Protein AF-A0A972P9S1-F1 (afdb_monomer_lite)

pLDDT: mean 76.07, std 18.57, range [27.98, 94.0]

Sequence (99 aa):
MLIPDLPRNVSELLTQLLRTNAELQRGYTLVHLFHTMVRHRAGHVLPAWLNAVHNSGIPELKRFAVSLNKDFAAVYAGLTESWSQGPVEGINKLLRVAS

Radius of gyration: 15.84 Å; chains: 1; bounding box: 33×34×40 Å

Secondary structure (DSSP, 8-state):
---TT--HHHHHHHHHHHHH-HHHHHHHHHHHHHHHHHHTT-GGGHHHHHHHHHHT--HHHHHHHHHHHHTHHHHHHHTTS---S----SS--S-----

Structure (mmCIF, N/CA/C/O backbone):
data_AF-A0A972P9S1-F1
#
_entry.id   AF-A0A972P9S1-F1
#
loop_
_atom_site.group_PDB
_atom_site.id
_atom_site.type_symbol
_atom_site.label_atom_id
_atom_site.label_alt_id
_atom_site.label_comp_id
_atom_site.label_asym_id
_atom_site.label_entity_id
_atom_site.label_seq_id
_atom_site.pdbx_PDB_ins_code
_atom_site.Cartn_x
_atom_site.Cartn_y
_atom_site.Cartn_z
_atom_site.occupancy
_atom_site.B_iso_or_equiv
_atom_site.auth_seq_id
_atom_site.auth_comp_id
_atom_site.auth_asym_id
_atom_site.auth_atom_id
_atom_site.pdbx_PDB_model_num
ATOM 1 N N . MET A 1 1 ? 7.109 -7.701 6.936 1.00 42.59 1 MET A N 1
ATOM 2 C CA . MET A 1 1 ? 7.421 -7.349 8.343 1.00 42.59 1 MET A CA 1
ATOM 3 C C . MET A 1 1 ? 8.397 -6.168 8.346 1.00 42.59 1 MET A C 1
ATOM 5 O O . MET A 1 1 ? 9.470 -6.301 7.774 1.00 42.59 1 MET A O 1
ATOM 9 N N . LEU A 1 2 ? 7.994 -5.013 8.878 1.00 48.78 2 LEU A N 1
ATOM 10 C CA . LEU A 1 2 ? 8.809 -3.816 9.165 1.00 48.78 2 LEU A CA 1
ATOM 11 C C . LEU A 1 2 ? 8.251 -3.341 10.508 1.00 48.78 2 LEU A C 1
ATOM 13 O O . LEU A 1 2 ? 7.081 -2.982 10.559 1.00 48.78 2 LEU A O 1
ATOM 17 N N . ILE A 1 3 ? 8.911 -3.484 11.645 1.00 47.56 3 ILE A N 1
ATOM 18 C CA . ILE A 1 3 ? 10.294 -3.168 12.000 1.00 47.56 3 ILE A CA 1
ATOM 19 C C . ILE A 1 3 ? 10.839 -4.380 12.780 1.00 47.56 3 ILE A C 1
ATOM 21 O O . ILE A 1 3 ? 10.129 -4.861 13.667 1.00 47.56 3 ILE A O 1
ATOM 25 N N . PRO A 1 4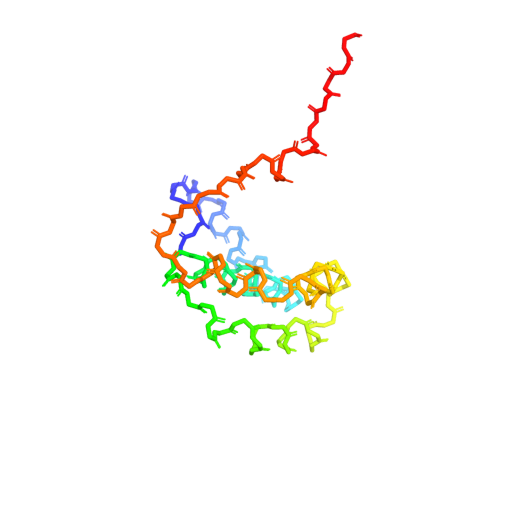 ? 12.018 -4.943 12.450 1.00 46.00 4 PRO A N 1
ATOM 26 C CA . PRO A 1 4 ? 12.585 -5.988 13.288 1.00 46.00 4 PRO A CA 1
ATOM 27 C C . PRO A 1 4 ? 12.908 -5.373 14.655 1.00 46.00 4 PRO A C 1
ATOM 29 O O . PRO A 1 4 ? 13.565 -4.340 14.721 1.00 46.00 4 PRO A O 1
ATOM 32 N N . ASP A 1 5 ? 12.397 -6.011 15.708 1.00 58.69 5 ASP A N 1
ATOM 33 C CA . ASP A 1 5 ? 12.642 -5.673 17.115 1.00 58.69 5 ASP A CA 1
ATOM 34 C C . ASP A 1 5 ? 11.930 -4.419 17.663 1.00 58.69 5 ASP A C 1
ATOM 36 O O . ASP A 1 5 ? 12.490 -3.607 18.396 1.00 58.69 5 ASP A O 1
ATOM 40 N N . LEU A 1 6 ? 10.640 -4.260 17.343 1.00 63.38 6 LEU A N 1
ATOM 41 C CA . LEU A 1 6 ? 9.791 -3.396 18.165 1.00 63.38 6 LEU A CA 1
ATOM 42 C C . LEU A 1 6 ? 9.649 -4.017 19.562 1.00 63.38 6 LEU A C 1
ATOM 44 O O . LEU A 1 6 ? 9.242 -5.181 19.660 1.00 63.38 6 LEU A O 1
ATOM 48 N N . PRO A 1 7 ? 9.910 -3.259 20.642 1.00 76.31 7 PRO A N 1
ATOM 49 C CA . PRO A 1 7 ? 9.717 -3.770 21.986 1.00 76.31 7 PRO A CA 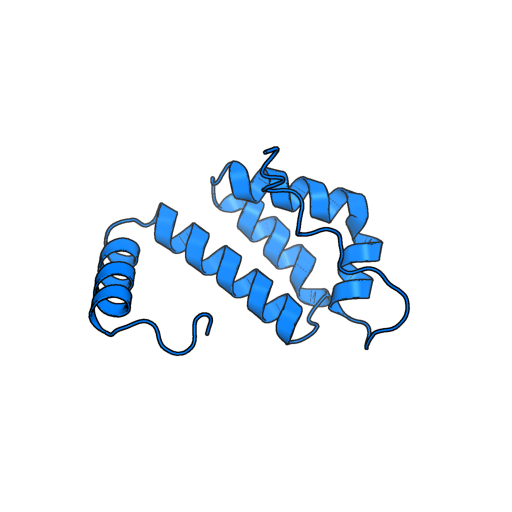1
ATOM 50 C C . PRO A 1 7 ? 8.248 -4.183 22.155 1.00 76.31 7 PRO A C 1
ATOM 52 O O . PRO A 1 7 ? 7.335 -3.570 21.591 1.00 76.31 7 PRO A O 1
ATOM 55 N N . ARG A 1 8 ? 8.028 -5.288 22.877 1.00 74.81 8 ARG A N 1
ATOM 56 C CA . ARG A 1 8 ? 6.757 -6.038 22.909 1.00 74.81 8 ARG A CA 1
ATOM 57 C C . ARG A 1 8 ? 5.532 -5.147 23.151 1.00 74.81 8 ARG A C 1
ATOM 59 O O . ARG A 1 8 ? 4.516 -5.302 22.479 1.00 74.81 8 ARG A O 1
ATOM 66 N N . ASN A 1 9 ? 5.686 -4.153 24.023 1.00 79.56 9 ASN A N 1
ATOM 67 C CA . ASN A 1 9 ? 4.674 -3.156 24.364 1.00 79.56 9 ASN A CA 1
ATOM 68 C C . ASN A 1 9 ? 4.210 -2.313 23.165 1.00 79.56 9 ASN A C 1
ATOM 70 O O . ASN A 1 9 ? 3.031 -1.989 23.058 1.00 79.56 9 ASN A O 1
ATOM 74 N N . VAL A 1 10 ? 5.110 -1.960 22.244 1.00 79.44 10 VAL A N 1
ATOM 75 C CA . VAL A 1 10 ? 4.752 -1.167 21.060 1.00 79.44 10 VAL A CA 1
ATOM 76 C C . VAL A 1 10 ? 4.032 -2.036 20.033 1.00 79.44 10 VAL A C 1
ATOM 78 O O . VAL A 1 10 ? 3.079 -1.576 19.413 1.00 79.44 10 VAL A O 1
ATOM 81 N N . SER A 1 11 ? 4.425 -3.303 19.884 1.00 79.75 11 SER A N 1
ATOM 82 C CA . SER 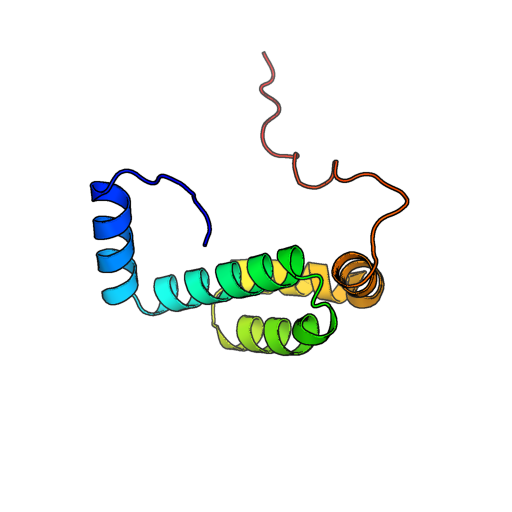A 1 11 ? 3.724 -4.255 19.010 1.00 79.75 11 SER A CA 1
ATOM 83 C C . SER A 1 11 ? 2.288 -4.519 19.484 1.00 79.75 11 SER A C 1
ATOM 85 O O . SER A 1 11 ? 1.347 -4.512 18.685 1.00 79.75 11 SER A O 1
ATOM 87 N N . GLU A 1 12 ? 2.101 -4.685 20.794 1.00 81.75 12 GLU A N 1
ATOM 88 C CA . GLU A 1 12 ? 0.784 -4.857 21.415 1.00 81.75 12 GLU A CA 1
ATOM 89 C C . GLU A 1 12 ? -0.082 -3.602 21.256 1.00 81.75 12 GLU A C 1
ATOM 91 O O . GLU A 1 12 ? -1.217 -3.700 20.785 1.00 81.75 12 GLU A O 1
ATOM 96 N N . LEU A 1 13 ? 0.475 -2.418 21.536 1.00 83.50 13 LEU A N 1
ATOM 97 C CA . LEU A 1 13 ? -0.218 -1.142 21.354 1.00 83.50 13 LEU A CA 1
ATOM 98 C C . LEU A 1 13 ? -0.620 -0.911 19.892 1.00 83.50 13 LEU A C 1
ATOM 100 O O . LEU A 1 13 ? -1.766 -0.565 19.614 1.00 83.50 13 LEU A O 1
ATOM 104 N N . LEU A 1 14 ? 0.292 -1.137 18.942 1.00 81.50 14 LEU A N 1
ATOM 105 C CA . LEU A 1 14 ? 0.001 -1.018 17.512 1.00 81.50 14 LEU A CA 1
ATOM 106 C C . LEU A 1 14 ? -1.105 -1.986 17.099 1.00 81.50 14 LEU A C 1
ATOM 108 O O . LEU A 1 14 ? -2.044 -1.588 16.418 1.00 81.50 14 LEU A O 1
ATOM 112 N N . THR A 1 15 ? -1.042 -3.238 17.552 1.00 83.75 15 THR A N 1
ATOM 113 C CA . THR A 1 15 ? -2.085 -4.233 17.270 1.00 83.75 15 THR A CA 1
ATOM 114 C C . THR A 1 15 ? -3.442 -3.774 17.798 1.00 83.75 15 THR A C 1
ATOM 116 O O . THR A 1 15 ? -4.453 -3.896 17.106 1.00 83.75 15 THR A O 1
ATOM 119 N N . GLN A 1 16 ? -3.481 -3.209 19.002 1.00 84.81 16 GLN A N 1
ATOM 120 C CA . GLN A 1 16 ? -4.709 -2.708 19.608 1.00 84.81 16 GLN A CA 1
ATOM 121 C C . GLN A 1 16 ? -5.264 -1.482 18.867 1.00 84.81 16 GLN A C 1
ATOM 123 O O . GLN A 1 16 ? -6.464 -1.425 18.585 1.00 84.81 16 GLN A O 1
ATOM 128 N N . LEU A 1 17 ? -4.405 -0.537 18.481 1.00 85.31 17 LEU A N 1
ATOM 129 C CA . LEU A 1 17 ? -4.795 0.650 17.714 1.00 85.31 17 LEU A CA 1
ATOM 130 C C . LEU A 1 17 ? -5.317 0.280 16.322 1.00 85.31 17 LEU A C 1
ATOM 132 O O . LEU A 1 17 ? -6.354 0.790 15.899 1.00 85.31 17 LEU A O 1
ATOM 136 N N . LEU A 1 18 ? -4.655 -0.657 15.640 1.00 85.94 18 LEU A N 1
ATOM 137 C CA . LEU A 1 18 ? -5.075 -1.146 14.326 1.00 85.94 18 LEU A CA 1
ATOM 138 C C . LEU A 1 18 ? -6.401 -1.910 14.387 1.00 85.94 18 LEU A C 1
ATOM 140 O O . LEU A 1 18 ? -7.175 -1.849 13.441 1.00 85.94 18 LEU A O 1
ATOM 144 N N . ARG A 1 19 ? -6.699 -2.610 15.488 1.00 83.56 19 ARG A N 1
ATOM 145 C CA . ARG A 1 19 ? -8.004 -3.270 15.672 1.00 83.56 19 ARG A CA 1
ATOM 146 C C . ARG A 1 19 ? -9.134 -2.282 15.936 1.00 83.56 19 ARG A C 1
ATOM 148 O O . ARG A 1 19 ? -10.261 -2.528 15.525 1.00 83.56 19 ARG A O 1
ATOM 155 N N . THR A 1 20 ? -8.837 -1.192 16.636 1.00 87.31 20 THR A N 1
ATOM 156 C CA . THR A 1 20 ? -9.852 -0.219 17.061 1.00 87.31 20 THR A CA 1
ATOM 157 C C . THR A 1 20 ? -10.169 0.800 15.965 1.00 87.31 20 THR A C 1
ATOM 159 O O . THR A 1 20 ? -11.280 1.319 15.908 1.00 87.31 20 THR A O 1
ATOM 162 N N . ASN A 1 21 ? -9.216 1.083 15.072 1.00 87.06 21 ASN A N 1
ATOM 163 C CA . ASN A 1 21 ? -9.366 2.093 14.032 1.00 87.06 21 ASN A CA 1
ATOM 164 C C . ASN 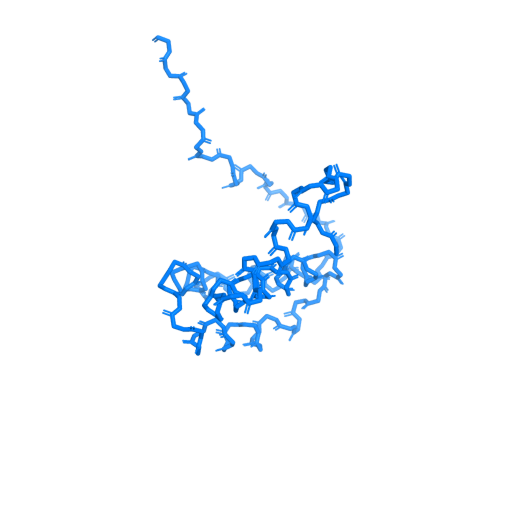A 1 21 ? -9.188 1.495 12.626 1.00 87.06 21 ASN A C 1
ATOM 166 O O . ASN A 1 21 ? -8.072 1.256 12.160 1.00 87.06 21 ASN A O 1
ATOM 170 N N . ALA A 1 22 ? -10.310 1.317 11.924 1.00 85.50 22 ALA A N 1
ATOM 171 C CA . ALA A 1 22 ? -10.348 0.741 10.581 1.00 85.50 22 ALA A CA 1
ATOM 172 C C . ALA A 1 22 ? -9.646 1.599 9.509 1.00 85.50 22 ALA A C 1
ATOM 174 O O . ALA A 1 22 ? -9.213 1.066 8.487 1.00 85.50 22 ALA A O 1
ATOM 175 N N . GLU A 1 23 ? -9.543 2.916 9.701 1.00 85.31 23 GLU A N 1
ATOM 176 C CA . GLU A 1 23 ? -8.807 3.803 8.792 1.00 85.31 23 GLU A CA 1
ATOM 177 C C . GLU A 1 23 ? -7.297 3.621 8.965 1.00 85.31 23 GLU A C 1
ATOM 179 O O . GLU A 1 23 ? -6.578 3.418 7.984 1.00 85.31 23 GLU A O 1
ATOM 184 N N . LEU A 1 24 ? -6.833 3.575 10.216 1.00 85.19 24 LEU A N 1
ATOM 185 C CA . LEU A 1 24 ? -5.436 3.303 10.544 1.00 85.19 24 LEU A CA 1
ATOM 186 C C . LEU A 1 24 ? -5.014 1.909 10.063 1.00 85.19 24 LEU A C 1
ATOM 188 O O . LEU A 1 24 ? -3.933 1.753 9.499 1.00 85.19 24 LEU A O 1
ATOM 192 N N . GLN A 1 25 ? -5.888 0.911 10.221 1.00 87.69 25 GLN A N 1
ATOM 193 C CA . GLN A 1 25 ? -5.674 -0.434 9.692 1.00 87.69 25 GLN A CA 1
ATOM 194 C C . GLN A 1 25 ? -5.487 -0.425 8.174 1.00 87.69 25 GLN A C 1
ATOM 196 O O . GLN A 1 25 ? -4.524 -1.000 7.669 1.00 87.69 25 GLN A O 1
ATOM 201 N N . ARG A 1 26 ? -6.371 0.267 7.445 1.00 89.06 26 ARG A N 1
ATOM 202 C CA . ARG A 1 26 ? -6.275 0.412 5.986 1.00 89.06 26 ARG A CA 1
ATOM 203 C C . ARG A 1 26 ? -4.967 1.082 5.576 1.00 89.06 26 ARG A C 1
ATOM 205 O O . ARG A 1 26 ? -4.281 0.569 4.693 1.00 89.06 26 ARG A O 1
ATOM 212 N N . GLY A 1 27 ? -4.594 2.179 6.233 1.00 88.44 27 GLY A N 1
ATOM 213 C CA . GLY A 1 27 ? -3.333 2.876 5.975 1.00 88.44 27 GLY A CA 1
ATOM 214 C C . GLY A 1 27 ? -2.121 1.977 6.205 1.00 88.44 27 GLY A C 1
ATOM 215 O O . GLY A 1 27 ? -1.263 1.856 5.330 1.00 88.44 27 GLY A O 1
ATOM 216 N N . TYR A 1 28 ? -2.095 1.269 7.335 1.00 87.44 28 TYR A N 1
ATOM 217 C CA . TYR A 1 28 ? -1.039 0.317 7.668 1.00 87.44 28 TYR A CA 1
ATOM 218 C C . TYR A 1 28 ? -0.918 -0.799 6.625 1.00 87.44 28 TYR A C 1
ATOM 220 O O . TYR A 1 28 ? 0.181 -1.085 6.149 1.00 87.44 28 TYR A O 1
ATOM 228 N N . THR A 1 29 ? -2.039 -1.400 6.215 1.00 88.94 29 THR A N 1
ATOM 229 C CA . THR A 1 29 ? -2.058 -2.439 5.180 1.00 88.94 29 THR A CA 1
ATOM 230 C C . THR A 1 29 ? -1.512 -1.920 3.851 1.00 88.94 29 THR A C 1
ATOM 232 O O . THR A 1 29 ? -0.688 -2.592 3.234 1.00 88.94 29 THR A O 1
ATOM 235 N N . LEU A 1 30 ? -1.909 -0.723 3.413 1.00 91.44 30 LEU A N 1
ATOM 236 C CA . LEU A 1 30 ? -1.446 -0.144 2.147 1.00 91.44 30 LEU A CA 1
ATOM 237 C C . LEU A 1 30 ? 0.052 0.159 2.165 1.00 91.44 30 LEU A C 1
ATOM 239 O O . LEU A 1 30 ? 0.747 -0.163 1.201 1.00 91.44 30 LEU A O 1
ATOM 243 N N . VAL A 1 31 ? 0.567 0.710 3.265 1.00 89.94 31 VAL A N 1
ATOM 244 C CA . VAL A 1 31 ? 2.009 0.936 3.445 1.00 89.94 31 VAL A CA 1
ATOM 245 C C . VAL A 1 31 ? 2.767 -0.393 3.447 1.00 89.94 31 VAL A C 1
ATOM 247 O O . VAL A 1 31 ? 3.805 -0.518 2.797 1.00 89.94 31 VAL A O 1
ATOM 250 N N . HIS A 1 32 ? 2.230 -1.416 4.115 1.00 87.31 32 HIS A N 1
ATOM 251 C CA . HIS A 1 32 ? 2.844 -2.739 4.150 1.00 87.31 32 HIS A CA 1
ATOM 252 C C . HIS A 1 32 ? 2.892 -3.398 2.769 1.00 87.31 32 HIS A C 1
ATOM 254 O O . HIS A 1 32 ? 3.917 -3.966 2.396 1.00 87.31 32 HIS A O 1
ATOM 260 N N . LEU A 1 33 ? 1.804 -3.310 2.001 1.00 88.12 33 LEU A N 1
ATOM 261 C CA . LEU A 1 33 ? 1.739 -3.822 0.633 1.00 88.12 33 LEU A CA 1
ATOM 262 C C . LEU A 1 33 ? 2.759 -3.124 -0.268 1.00 88.12 33 LEU A C 1
ATOM 264 O O . LEU A 1 33 ? 3.480 -3.803 -0.994 1.00 88.12 33 LEU A O 1
ATOM 268 N N . PHE A 1 34 ? 2.877 -1.797 -0.169 1.00 86.31 34 PHE A N 1
ATOM 269 C CA . PHE A 1 34 ? 3.866 -1.038 -0.931 1.00 86.31 34 PHE A CA 1
ATOM 270 C C . PHE A 1 34 ? 5.295 -1.468 -0.594 1.00 86.31 34 PHE A C 1
ATOM 272 O O . PHE A 1 34 ? 6.094 -1.752 -1.482 1.00 86.31 34 PHE A O 1
ATOM 279 N N . HIS A 1 35 ? 5.621 -1.578 0.694 1.00 85.19 35 HIS A N 1
ATOM 280 C CA . HIS A 1 35 ? 6.948 -2.016 1.105 1.00 85.19 35 HIS A CA 1
ATOM 281 C C . HIS A 1 35 ? 7.264 -3.444 0.639 1.00 85.19 35 HIS A C 1
ATOM 283 O O . HIS A 1 35 ? 8.367 -3.715 0.169 1.00 85.19 35 HIS A O 1
ATOM 289 N N . THR A 1 36 ? 6.307 -4.366 0.749 1.00 84.69 36 THR A N 1
ATOM 290 C CA . THR A 1 36 ? 6.461 -5.735 0.240 1.00 84.69 36 THR A CA 1
ATOM 291 C C . THR A 1 36 ? 6.687 -5.722 -1.272 1.00 84.69 36 THR A C 1
ATOM 293 O O . THR A 1 36 ? 7.593 -6.396 -1.752 1.00 84.69 36 THR A O 1
ATOM 296 N N . MET A 1 37 ? 5.954 -4.894 -2.018 1.00 87.06 37 MET A N 1
ATOM 297 C CA . MET A 1 37 ? 6.149 -4.713 -3.457 1.00 87.06 37 MET A CA 1
ATOM 298 C C . MET A 1 37 ? 7.566 -4.225 -3.796 1.00 87.06 37 MET A C 1
ATOM 300 O O . MET A 1 37 ? 8.196 -4.788 -4.688 1.00 87.06 37 MET A O 1
ATOM 304 N N . VAL A 1 38 ? 8.098 -3.247 -3.054 1.00 84.69 38 VAL A N 1
ATOM 305 C CA . VAL A 1 38 ? 9.485 -2.764 -3.199 1.00 84.69 38 VAL A CA 1
ATOM 306 C C . VAL A 1 38 ? 10.489 -3.875 -2.887 1.00 84.69 38 VAL A C 1
ATOM 308 O O . VAL A 1 38 ? 11.395 -4.139 -3.675 1.00 84.69 38 VAL A O 1
ATOM 311 N N . ARG A 1 39 ? 10.318 -4.564 -1.753 1.00 83.44 39 ARG A N 1
ATOM 312 C CA . ARG A 1 39 ? 11.232 -5.618 -1.289 1.00 83.44 39 ARG A CA 1
ATOM 313 C C . ARG A 1 39 ? 11.303 -6.798 -2.255 1.00 83.44 39 ARG A C 1
ATOM 315 O O . ARG A 1 39 ? 12.377 -7.358 -2.448 1.00 83.44 39 ARG A O 1
ATOM 322 N N . HIS A 1 40 ? 10.168 -7.182 -2.827 1.00 86.00 40 HIS A N 1
ATOM 323 C CA . HIS A 1 40 ? 10.064 -8.318 -3.741 1.00 86.00 40 HIS A CA 1
ATOM 324 C C . HIS A 1 40 ? 10.207 -7.934 -5.213 1.00 86.00 40 HIS A C 1
ATOM 326 O O . HIS A 1 40 ? 10.084 -8.810 -6.062 1.00 86.00 40 HIS A O 1
ATOM 332 N N . ARG A 1 41 ? 10.463 -6.655 -5.517 1.00 84.38 41 ARG A N 1
ATOM 333 C CA . ARG A 1 41 ? 10.520 -6.135 -6.888 1.00 84.38 41 ARG A CA 1
ATOM 334 C C . ARG A 1 41 ? 9.311 -6.584 -7.722 1.00 84.38 41 ARG A C 1
ATOM 336 O O . ARG A 1 41 ? 9.427 -7.128 -8.818 1.00 84.38 41 ARG A O 1
ATOM 343 N N . ALA A 1 42 ? 8.125 -6.367 -7.162 1.00 85.56 42 ALA A N 1
ATOM 344 C CA . ALA A 1 42 ? 6.858 -6.785 -7.743 1.00 85.56 42 ALA A CA 1
ATOM 345 C C . ALA A 1 42 ? 6.147 -5.626 -8.464 1.00 85.56 42 ALA A C 1
ATOM 347 O O . ALA A 1 42 ? 4.980 -5.356 -8.188 1.00 85.56 42 ALA A O 1
ATOM 348 N N . GLY A 1 43 ? 6.822 -4.931 -9.389 1.00 84.94 43 GLY A N 1
ATOM 349 C CA . GLY A 1 43 ? 6.257 -3.773 -10.104 1.00 84.94 43 GLY A CA 1
ATOM 350 C C . GLY A 1 43 ? 4.897 -4.028 -10.772 1.00 84.94 43 GLY A C 1
ATOM 351 O O . GLY A 1 43 ? 4.049 -3.141 -10.793 1.00 84.94 43 GLY A O 1
ATOM 352 N N . HIS A 1 44 ? 4.621 -5.267 -11.192 1.00 88.94 44 HIS A N 1
ATOM 353 C CA . HIS A 1 44 ? 3.316 -5.697 -11.718 1.00 88.94 44 HIS A CA 1
ATOM 354 C C . HIS A 1 44 ? 2.131 -5.504 -10.745 1.00 88.94 44 HIS A C 1
ATOM 356 O O . HIS A 1 44 ? 0.986 -5.441 -11.186 1.00 88.94 44 HIS A O 1
ATOM 362 N N . VAL A 1 45 ? 2.380 -5.381 -9.435 1.00 88.94 45 VAL A N 1
ATOM 363 C CA . VAL A 1 45 ? 1.354 -5.152 -8.399 1.00 88.94 45 VAL A CA 1
ATOM 364 C C . VAL A 1 45 ? 1.011 -3.662 -8.246 1.00 88.94 45 VAL A C 1
ATOM 366 O O . VAL A 1 45 ? -0.039 -3.325 -7.691 1.00 88.94 45 VAL A O 1
ATOM 369 N N . LEU A 1 46 ? 1.840 -2.753 -8.775 1.00 89.06 46 LEU A N 1
ATOM 370 C CA . LEU A 1 46 ? 1.677 -1.302 -8.629 1.00 89.06 46 LEU A CA 1
ATOM 371 C C . LEU A 1 46 ? 0.289 -0.793 -9.068 1.00 89.06 46 LEU A C 1
ATOM 373 O O . LEU A 1 46 ? -0.306 -0.032 -8.303 1.00 89.06 46 LEU A O 1
ATOM 377 N N . PRO A 1 47 ? -0.296 -1.220 -10.209 1.00 91.31 47 PRO A N 1
ATOM 378 C CA . PRO A 1 47 ? -1.638 -0.781 -10.606 1.00 91.31 47 PRO A CA 1
ATOM 379 C C . PRO A 1 47 ? -2.728 -1.173 -9.600 1.00 91.31 47 PRO A C 1
ATOM 381 O O . PRO A 1 47 ? -3.590 -0.363 -9.257 1.00 91.31 47 PRO A O 1
ATOM 384 N N . ALA A 1 48 ? -2.673 -2.405 -9.084 1.00 91.62 48 ALA A N 1
ATOM 385 C CA . ALA A 1 48 ? -3.629 -2.890 -8.091 1.00 91.62 48 ALA A CA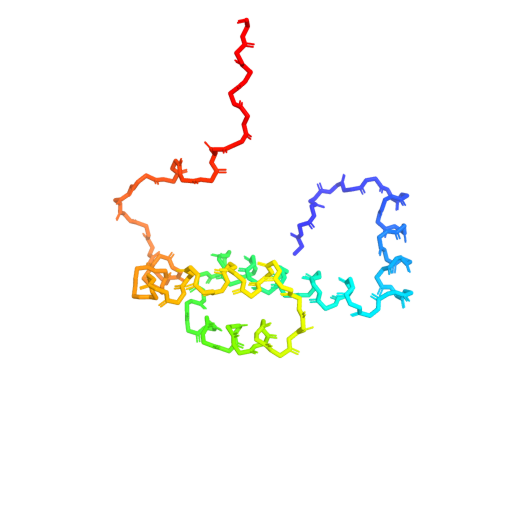 1
ATOM 386 C C . ALA A 1 48 ? -3.498 -2.115 -6.772 1.00 91.62 48 ALA A C 1
ATOM 388 O O . ALA A 1 48 ? -4.501 -1.753 -6.152 1.00 91.62 48 ALA A O 1
ATOM 389 N N . TRP A 1 49 ? -2.263 -1.802 -6.375 1.00 94.00 49 TRP A N 1
ATOM 390 C CA . TRP A 1 49 ? -1.992 -0.988 -5.198 1.00 94.00 49 TRP A CA 1
ATOM 391 C C . TRP A 1 49 ? -2.493 0.458 -5.356 1.00 94.00 49 TRP A C 1
ATOM 393 O O . TRP A 1 49 ? -3.141 0.974 -4.446 1.00 94.00 49 TRP A O 1
ATOM 403 N N . LEU A 1 50 ? -2.286 1.092 -6.517 1.00 92.00 50 LEU A N 1
ATOM 404 C CA . LEU A 1 50 ? -2.799 2.440 -6.806 1.00 92.00 50 LEU A CA 1
ATOM 405 C C . LEU A 1 50 ? -4.331 2.497 -6.696 1.00 92.00 50 LEU A C 1
ATOM 407 O O . LEU A 1 50 ? -4.872 3.421 -6.084 1.00 92.00 50 LEU A O 1
ATOM 411 N N . ASN A 1 51 ? -5.032 1.484 -7.214 1.00 92.06 51 ASN A N 1
ATOM 412 C CA . ASN A 1 51 ? -6.485 1.374 -7.075 1.00 92.06 51 ASN A CA 1
ATOM 413 C C . ASN A 1 51 ? -6.911 1.221 -5.602 1.00 92.06 51 ASN A C 1
ATOM 415 O O . ASN A 1 51 ? -7.828 1.897 -5.134 1.00 92.06 51 ASN A O 1
ATOM 419 N N . ALA A 1 52 ? -6.212 0.382 -4.833 1.00 90.94 52 ALA A N 1
ATOM 420 C CA . ALA A 1 52 ? -6.488 0.205 -3.408 1.00 90.94 52 ALA A CA 1
ATOM 421 C C . ALA A 1 52 ? -6.290 1.510 -2.610 1.00 90.94 52 ALA A C 1
ATOM 423 O O . ALA A 1 52 ? -7.111 1.846 -1.756 1.00 90.94 52 ALA A O 1
ATOM 424 N N . VAL A 1 53 ? -5.254 2.293 -2.929 1.00 92.12 53 VAL A N 1
ATOM 425 C CA . VAL A 1 53 ? -5.026 3.618 -2.332 1.00 92.12 53 VAL A CA 1
ATOM 426 C C . VAL A 1 53 ? -6.134 4.601 -2.705 1.00 92.12 53 VAL A C 1
ATOM 428 O O . VAL A 1 53 ? -6.617 5.335 -1.837 1.00 92.12 53 VAL A O 1
ATOM 431 N N . HIS A 1 54 ? -6.592 4.603 -3.955 1.00 89.19 54 HIS A N 1
ATOM 432 C CA . HIS A 1 54 ? -7.690 5.469 -4.385 1.00 89.19 54 HIS A CA 1
ATOM 433 C C . HIS A 1 54 ? -8.987 5.194 -3.600 1.00 89.19 54 HIS A C 1
ATOM 435 O O . HIS A 1 54 ? -9.653 6.128 -3.144 1.00 89.19 54 HIS A O 1
ATOM 441 N N . ASN A 1 55 ? -9.284 3.919 -3.344 1.00 88.56 55 ASN A N 1
ATOM 442 C CA . ASN A 1 55 ? -10.475 3.485 -2.609 1.00 88.56 55 ASN A CA 1
ATOM 443 C C . ASN A 1 55 ? -10.329 3.569 -1.078 1.00 88.56 55 ASN A C 1
ATOM 445 O O . ASN A 1 55 ? -11.311 3.434 -0.355 1.00 88.56 55 ASN A O 1
ATOM 449 N N . SER A 1 56 ? -9.122 3.824 -0.563 1.00 86.88 56 SER A N 1
ATOM 450 C CA . SER A 1 56 ? -8.841 3.834 0.881 1.00 86.88 56 SER A CA 1
ATOM 451 C C . SER A 1 56 ? -9.478 4.994 1.650 1.00 86.88 56 SER A C 1
ATOM 453 O O . SER A 1 56 ? -9.698 4.886 2.858 1.00 86.88 56 SER A O 1
ATOM 455 N N . GLY A 1 57 ? -9.746 6.101 0.951 1.00 85.94 57 GLY A N 1
ATOM 456 C CA . GLY A 1 57 ? -10.198 7.359 1.546 1.00 85.94 57 GLY A CA 1
ATOM 457 C C . GLY A 1 57 ? -9.087 8.218 2.163 1.00 85.94 57 GLY A C 1
ATOM 458 O O . GLY A 1 57 ? -9.378 9.352 2.510 1.00 85.94 57 GLY A O 1
ATOM 459 N N . ILE A 1 58 ? -7.834 7.745 2.229 1.00 89.00 58 ILE A N 1
ATOM 460 C CA . ILE A 1 58 ? -6.746 8.416 2.964 1.00 89.00 58 ILE A CA 1
ATOM 461 C C . ILE A 1 58 ? -6.061 9.479 2.079 1.00 89.00 58 ILE A C 1
ATOM 463 O O . ILE A 1 58 ? -5.366 9.112 1.123 1.00 89.00 58 ILE A O 1
ATOM 467 N N . PRO A 1 59 ? -6.234 10.789 2.347 1.00 87.81 59 PRO A N 1
ATOM 468 C CA . PRO A 1 59 ? -5.773 11.859 1.457 1.00 87.81 59 PRO A CA 1
ATOM 469 C C . PRO A 1 59 ? -4.258 11.874 1.219 1.00 87.81 59 PRO A C 1
ATOM 471 O O . PRO A 1 59 ? -3.807 12.115 0.099 1.00 87.81 59 PRO A O 1
ATOM 474 N N . GLU A 1 60 ? -3.462 11.595 2.246 1.00 86.94 60 GLU A N 1
ATOM 475 C CA . GLU A 1 60 ? -1.998 11.624 2.207 1.00 86.94 60 GLU A CA 1
ATOM 476 C C . GLU A 1 60 ? -1.459 10.515 1.299 1.00 86.94 60 GLU A C 1
ATOM 478 O O . GLU A 1 60 ? -0.637 10.768 0.417 1.00 86.94 60 GLU A O 1
ATOM 483 N N . LEU A 1 61 ? -1.995 9.300 1.451 1.00 88.19 61 LEU A N 1
ATOM 484 C CA . LEU A 1 61 ? -1.676 8.160 0.591 1.00 88.19 61 LEU A CA 1
ATOM 485 C C . LEU A 1 61 ? -2.114 8.421 -0.853 1.00 88.19 61 LEU A C 1
ATOM 487 O O . LEU A 1 61 ? -1.372 8.104 -1.780 1.00 88.19 61 LEU A O 1
ATOM 491 N N . LYS A 1 62 ? -3.269 9.062 -1.069 1.00 90.19 62 LYS A N 1
ATOM 492 C CA . LYS A 1 62 ? -3.718 9.455 -2.414 1.00 90.19 62 LYS A CA 1
ATOM 493 C C . LYS A 1 62 ? -2.759 10.436 -3.082 1.00 90.19 62 LYS A C 1
ATOM 495 O O . LYS A 1 62 ? -2.427 10.241 -4.247 1.00 90.1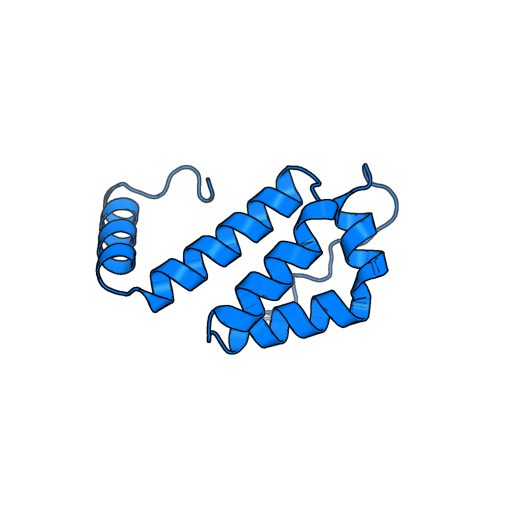9 62 LYS A O 1
ATOM 500 N N . ARG A 1 63 ? -2.279 11.464 -2.371 1.00 88.75 63 ARG A N 1
ATOM 501 C CA . ARG A 1 63 ? -1.283 12.410 -2.915 1.00 88.75 63 ARG A CA 1
ATOM 502 C C . ARG A 1 63 ? 0.005 11.693 -3.313 1.00 88.75 63 ARG A C 1
ATOM 504 O O . ARG A 1 63 ? 0.538 11.956 -4.387 1.00 88.75 63 ARG A O 1
ATOM 511 N N . PHE A 1 64 ? 0.453 10.751 -2.488 1.00 87.31 64 PHE A N 1
ATOM 512 C CA . PHE A 1 64 ? 1.615 9.923 -2.793 1.00 87.31 64 PHE A CA 1
ATOM 513 C C . PHE A 1 64 ? 1.389 9.029 -4.028 1.00 87.31 64 PHE A C 1
ATOM 515 O O . PHE A 1 64 ? 2.220 8.997 -4.936 1.00 87.31 64 PHE A O 1
ATOM 522 N N . ALA A 1 65 ? 0.230 8.376 -4.135 1.00 89.75 65 ALA A N 1
ATOM 523 C CA . ALA A 1 65 ? -0.144 7.600 -5.318 1.00 89.75 65 ALA A CA 1
ATOM 524 C C . ALA A 1 65 ? -0.187 8.456 -6.594 1.00 89.75 65 ALA A C 1
ATOM 526 O O . ALA A 1 65 ? 0.251 8.003 -7.647 1.00 89.75 65 ALA A O 1
ATOM 527 N N . VAL A 1 66 ? -0.645 9.710 -6.508 1.00 88.94 66 VAL A N 1
ATOM 528 C CA . VAL A 1 66 ? -0.625 10.647 -7.642 1.00 88.94 66 VAL A CA 1
ATOM 529 C C . VAL A 1 66 ? 0.803 10.931 -8.107 1.00 88.94 66 VAL A C 1
ATOM 531 O O . VAL A 1 66 ? 1.041 10.922 -9.312 1.00 88.94 66 VAL A O 1
ATOM 534 N N . SER A 1 67 ? 1.760 11.153 -7.197 1.00 87.06 67 SER A N 1
ATOM 535 C CA . SER A 1 67 ? 3.168 11.310 -7.597 1.00 87.06 67 SER A CA 1
ATOM 536 C C . SER A 1 67 ? 3.727 10.051 -8.259 1.00 87.06 67 SER A C 1
ATOM 538 O O . SER A 1 67 ? 4.333 10.151 -9.317 1.00 87.06 67 SER A O 1
ATOM 540 N N . LEU A 1 68 ? 3.442 8.863 -7.717 1.00 87.88 68 LEU A N 1
ATOM 541 C CA . LEU A 1 68 ? 3.904 7.606 -8.314 1.00 87.88 68 LEU A CA 1
ATOM 542 C C . LEU A 1 68 ? 3.293 7.350 -9.696 1.00 87.88 68 LEU A C 1
ATOM 544 O O . LEU A 1 68 ? 3.954 6.799 -10.567 1.00 87.88 68 LEU A O 1
ATOM 548 N N . ASN A 1 69 ? 2.041 7.757 -9.904 1.00 87.19 69 ASN A N 1
ATOM 549 C CA . ASN A 1 69 ? 1.363 7.604 -11.184 1.00 87.19 69 ASN A CA 1
ATOM 550 C C . ASN A 1 69 ? 1.892 8.571 -12.257 1.00 87.19 69 ASN A C 1
ATOM 552 O O . ASN A 1 69 ? 1.855 8.238 -13.437 1.00 87.19 69 ASN A O 1
ATOM 556 N N . LYS A 1 70 ? 2.389 9.758 -11.877 1.00 86.81 70 LYS A N 1
ATOM 557 C CA . LYS A 1 70 ? 3.047 10.683 -12.820 1.00 86.81 70 LYS A CA 1
ATOM 558 C C . LYS A 1 70 ? 4.324 10.075 -13.396 1.00 86.81 70 LYS A C 1
ATOM 560 O O . LYS A 1 70 ? 4.538 10.147 -14.599 1.00 86.81 70 LYS A O 1
ATOM 565 N N . ASP A 1 71 ? 5.100 9.415 -12.544 1.00 86.69 71 ASP A N 1
ATOM 566 C CA . ASP A 1 71 ? 6.364 8.772 -12.905 1.00 86.69 71 ASP A CA 1
ATOM 567 C C . ASP A 1 71 ? 6.208 7.250 -13.083 1.00 86.69 71 ASP A C 1
ATOM 569 O O . ASP A 1 71 ? 7.146 6.488 -12.847 1.00 86.69 71 ASP A O 1
ATOM 573 N N . PHE A 1 72 ? 5.018 6.784 -13.494 1.00 83.75 72 PHE A N 1
ATOM 574 C CA . PHE A 1 72 ? 4.634 5.366 -13.456 1.00 83.75 72 PHE A CA 1
ATOM 575 C C . PHE A 1 72 ? 5.660 4.442 -14.118 1.00 83.75 72 PHE A C 1
ATOM 577 O O . PHE A 1 72 ? 6.022 3.427 -13.533 1.00 83.75 72 PHE A O 1
ATOM 584 N N . ALA A 1 73 ? 6.157 4.788 -15.308 1.00 82.69 73 ALA A N 1
ATOM 585 C CA . ALA A 1 73 ? 7.129 3.963 -16.025 1.00 82.69 73 ALA A CA 1
ATOM 586 C C . ALA A 1 73 ? 8.456 3.826 -15.257 1.00 82.69 73 ALA A C 1
ATOM 588 O O . ALA A 1 73 ? 8.988 2.723 -15.138 1.00 82.69 73 ALA A O 1
ATOM 589 N N . ALA A 1 74 ? 8.951 4.925 -14.682 1.00 83.50 74 ALA A N 1
ATOM 590 C CA . ALA A 1 74 ? 10.177 4.934 -13.891 1.00 83.50 74 ALA A CA 1
ATOM 591 C C . ALA A 1 74 ? 10.004 4.174 -12.567 1.00 83.50 74 ALA A C 1
ATOM 593 O O . ALA A 1 74 ? 10.872 3.394 -12.179 1.00 83.50 74 ALA A O 1
ATOM 594 N N . VAL A 1 75 ? 8.858 4.342 -11.899 1.00 84.69 75 VAL A N 1
ATOM 595 C CA . VAL A 1 75 ? 8.526 3.612 -10.667 1.00 84.69 75 VAL A CA 1
ATOM 596 C C . VAL A 1 75 ? 8.368 2.121 -10.953 1.00 84.69 75 VAL A C 1
ATOM 598 O O . VAL A 1 75 ? 8.922 1.300 -10.231 1.00 84.69 75 VAL A O 1
ATOM 601 N N . TYR A 1 76 ? 7.657 1.749 -12.015 1.00 85.56 76 TYR A N 1
ATOM 602 C CA . TYR A 1 76 ? 7.467 0.359 -12.419 1.00 85.56 76 TYR A CA 1
ATOM 603 C C . TYR A 1 76 ? 8.800 -0.328 -12.739 1.00 85.56 76 TYR A C 1
ATOM 605 O O . TYR A 1 76 ? 9.046 -1.436 -12.258 1.00 85.56 76 TYR A O 1
ATOM 613 N N . ALA A 1 77 ? 9.677 0.342 -13.494 1.00 82.75 77 ALA A N 1
ATOM 614 C CA . ALA A 1 77 ? 11.021 -0.147 -13.792 1.00 82.75 77 ALA A CA 1
ATOM 615 C C . ALA A 1 77 ? 11.858 -0.285 -12.510 1.00 82.75 77 ALA A C 1
ATOM 617 O O . ALA A 1 77 ? 12.400 -1.356 -12.246 1.00 82.75 77 ALA A O 1
ATOM 618 N N . GLY A 1 78 ? 11.868 0.731 -11.640 1.00 83.44 78 GLY A N 1
ATOM 619 C CA . GLY A 1 78 ? 12.564 0.681 -10.348 1.00 83.44 78 GLY A CA 1
ATOM 620 C C . GLY A 1 78 ? 12.037 -0.401 -9.396 1.00 83.44 78 GLY A C 1
ATOM 621 O O . GLY A 1 78 ? 12.788 -0.932 -8.579 1.00 83.44 78 GLY A O 1
ATOM 622 N N . LEU A 1 79 ? 10.760 -0.768 -9.525 1.00 82.88 79 LEU A N 1
ATOM 623 C CA . LEU A 1 79 ? 10.123 -1.860 -8.794 1.00 82.88 79 LEU A CA 1
ATOM 624 C C . LEU A 1 79 ? 10.276 -3.225 -9.468 1.00 82.88 79 LEU A C 1
ATOM 626 O O . LEU A 1 79 ? 9.753 -4.182 -8.921 1.00 82.88 79 LEU A O 1
ATOM 630 N N . THR A 1 80 ? 10.922 -3.355 -10.625 1.00 81.12 80 THR A N 1
ATOM 631 C CA . THR A 1 80 ? 11.021 -4.636 -11.354 1.00 81.12 80 THR A CA 1
ATOM 632 C C . THR A 1 80 ? 12.470 -5.004 -11.661 1.00 81.12 80 THR A C 1
ATOM 634 O O . THR A 1 80 ? 12.849 -6.173 -11.606 1.00 81.12 80 THR A O 1
ATOM 637 N N . GLU A 1 81 ? 13.309 -4.016 -11.954 1.00 77.38 81 GLU A N 1
ATOM 638 C CA . GLU A 1 81 ? 14.669 -4.236 -12.421 1.00 77.38 81 GLU A CA 1
ATOM 639 C C . GLU A 1 81 ? 15.668 -4.470 -11.288 1.00 77.38 81 GLU A C 1
ATOM 641 O O . GLU A 1 81 ? 15.582 -3.930 -10.180 1.00 77.38 81 GLU A O 1
ATOM 646 N N . SER A 1 82 ? 16.675 -5.287 -11.597 1.00 60.25 82 SER A N 1
ATOM 647 C CA . SER A 1 82 ? 17.737 -5.641 -10.664 1.00 60.25 82 SER A CA 1
ATOM 648 C C . SER A 1 82 ? 18.893 -4.653 -10.687 1.00 60.25 82 SER A C 1
ATOM 650 O O . SER A 1 82 ? 20.016 -5.042 -10.950 1.00 60.25 82 SER A O 1
ATOM 652 N N . TRP A 1 83 ? 18.585 -3.396 -10.361 1.00 54.47 83 TRP A N 1
ATOM 653 C CA . TRP A 1 83 ? 19.504 -2.300 -10.028 1.00 54.47 83 TRP A CA 1
ATOM 654 C C . TRP A 1 83 ? 20.616 -1.993 -11.043 1.00 54.47 83 TRP A C 1
ATOM 656 O O . TRP A 1 83 ? 21.585 -2.734 -11.154 1.00 54.47 83 TRP A O 1
ATOM 666 N N . SER A 1 84 ? 20.558 -0.814 -11.671 1.00 43.31 84 SER A N 1
ATOM 667 C CA . SER A 1 84 ? 21.736 0.001 -12.011 1.00 43.31 84 SER A CA 1
ATOM 668 C C . SER A 1 84 ? 21.311 1.424 -12.407 1.00 43.31 84 SER A C 1
ATOM 670 O O . SER A 1 84 ? 20.477 1.575 -13.287 1.00 43.31 84 SER A O 1
ATOM 672 N N . GLN A 1 85 ? 21.969 2.434 -11.811 1.00 42.78 85 GLN A N 1
ATOM 673 C CA . GLN A 1 85 ? 22.002 3.872 -12.180 1.00 42.78 85 GLN A CA 1
ATOM 674 C C . GLN A 1 85 ? 21.064 4.876 -11.447 1.00 42.78 85 GLN A C 1
ATOM 676 O O . GLN A 1 85 ? 20.310 5.591 -12.088 1.00 42.78 85 GLN A O 1
ATOM 681 N N . GLY A 1 86 ? 21.209 4.961 -10.108 1.00 38.84 86 GLY A N 1
ATOM 682 C CA . GLY A 1 86 ? 21.324 6.184 -9.258 1.00 38.84 86 GLY A CA 1
ATOM 683 C C . GLY A 1 86 ? 20.254 7.307 -9.242 1.00 38.84 86 GLY A C 1
ATOM 684 O O . GLY A 1 86 ? 19.452 7.429 -10.155 1.00 38.84 86 GLY A O 1
ATOM 685 N N . PRO A 1 87 ? 20.275 8.232 -8.252 1.00 40.97 87 PRO A N 1
ATOM 686 C CA . PRO A 1 87 ? 20.627 8.136 -6.833 1.00 40.97 87 PRO A CA 1
ATOM 687 C C . PRO A 1 87 ? 19.370 7.943 -5.965 1.00 40.97 87 PRO A C 1
ATOM 689 O O . PRO A 1 87 ? 18.373 8.651 -6.096 1.00 40.97 87 PRO A O 1
ATOM 692 N N . VAL A 1 88 ? 19.452 7.062 -4.968 1.00 44.72 88 VAL A N 1
ATOM 693 C CA . VAL A 1 88 ? 18.447 6.959 -3.895 1.00 44.72 88 VAL A CA 1
ATOM 694 C C . VAL A 1 88 ? 18.642 8.075 -2.841 1.00 44.72 88 VAL A C 1
ATOM 696 O O . VAL A 1 88 ? 18.483 7.870 -1.647 1.00 44.72 88 VAL A O 1
ATOM 699 N N . GLU A 1 89 ? 18.978 9.294 -3.277 1.00 46.41 89 GLU A N 1
ATOM 700 C CA . GLU A 1 89 ? 19.067 10.499 -2.426 1.00 46.41 89 GLU A CA 1
ATOM 701 C C . GLU A 1 89 ? 17.726 11.261 -2.326 1.00 46.41 89 GLU A C 1
ATOM 703 O O . GLU A 1 89 ? 17.653 12.359 -1.782 1.00 46.41 89 GLU A O 1
ATOM 708 N N . GLY A 1 90 ? 16.629 10.698 -2.842 1.00 42.31 90 GLY A N 1
ATOM 709 C CA . GLY A 1 90 ? 15.339 11.394 -2.928 1.00 42.31 90 GLY A CA 1
ATOM 710 C C . GLY A 1 90 ? 14.447 11.335 -1.684 1.00 42.31 90 GLY A C 1
ATOM 711 O O . GLY A 1 90 ? 13.516 12.131 -1.587 1.00 42.31 90 GLY A O 1
ATOM 712 N N . ILE A 1 91 ? 14.698 10.431 -0.727 1.00 42.91 91 ILE A N 1
ATOM 713 C CA . ILE A 1 91 ? 13.826 10.284 0.461 1.00 42.91 91 ILE A CA 1
ATOM 714 C C . ILE A 1 91 ? 14.352 11.041 1.692 1.00 42.91 91 ILE A C 1
ATOM 716 O O . ILE A 1 91 ? 13.698 11.047 2.730 1.00 42.91 91 ILE A O 1
ATOM 720 N N . ASN A 1 92 ? 15.488 11.741 1.578 1.00 37.69 92 ASN A N 1
ATOM 721 C CA . ASN A 1 92 ? 16.033 12.583 2.645 1.00 37.69 92 ASN A CA 1
ATOM 722 C C . ASN A 1 92 ? 15.925 14.077 2.287 1.00 37.69 92 ASN A C 1
ATOM 724 O O . ASN A 1 92 ? 16.903 14.745 1.964 1.00 37.69 92 ASN A O 1
ATOM 728 N N . LYS A 1 93 ? 14.707 14.627 2.358 1.00 41.00 93 LYS A N 1
ATOM 729 C CA . LYS A 1 93 ? 14.481 16.083 2.438 1.00 41.00 93 LYS A CA 1
ATOM 730 C C . LYS A 1 93 ? 13.530 16.464 3.573 1.00 41.00 93 LYS A C 1
ATOM 732 O O . LYS A 1 93 ? 12.618 17.243 3.359 1.00 41.00 93 LYS A O 1
ATOM 737 N N . LEU A 1 94 ? 13.762 15.947 4.777 1.00 46.38 94 LEU A N 1
ATOM 738 C CA . LEU A 1 94 ? 13.323 16.521 6.061 1.00 46.38 94 LEU A CA 1
ATOM 739 C C . LEU A 1 94 ? 14.332 15.977 7.091 1.00 46.38 94 LEU A C 1
ATOM 741 O O . LEU A 1 94 ? 14.225 14.831 7.493 1.00 46.38 94 LEU A O 1
ATOM 745 N N . LEU A 1 95 ? 15.450 16.624 7.417 1.00 34.84 95 LEU A N 1
ATOM 746 C CA . LEU A 1 95 ? 15.566 17.806 8.265 1.00 34.84 95 LEU A CA 1
ATOM 747 C C . LEU A 1 95 ? 16.970 18.391 8.038 1.00 34.84 95 LEU A C 1
ATOM 749 O O . LEU A 1 95 ? 17.964 17.818 8.482 1.00 34.84 95 LEU A O 1
ATOM 753 N N . ARG A 1 96 ? 17.076 19.545 7.375 1.00 27.98 96 ARG A N 1
ATOM 754 C CA . ARG A 1 96 ? 18.261 20.385 7.558 1.00 27.98 96 ARG A CA 1
ATOM 755 C C . ARG A 1 96 ? 18.029 21.166 8.847 1.00 27.98 96 ARG A C 1
ATOM 757 O O . ARG A 1 96 ? 17.281 22.138 8.834 1.00 27.98 96 ARG A O 1
ATOM 764 N N . VAL A 1 97 ? 18.627 20.710 9.948 1.00 41.44 97 VAL A N 1
ATOM 765 C CA . VAL A 1 97 ? 18.937 21.590 11.081 1.00 41.44 97 VAL A CA 1
ATOM 766 C C . VAL A 1 97 ? 19.878 22.653 10.526 1.00 41.44 97 VAL A C 1
ATOM 768 O O . VAL A 1 97 ? 20.990 22.346 10.103 1.00 41.44 97 VAL A O 1
ATOM 771 N N . ALA A 1 98 ? 19.375 23.879 10.416 1.00 37.50 98 ALA A N 1
ATOM 772 C CA . ALA A 1 98 ? 20.227 25.048 10.347 1.00 37.50 98 ALA A CA 1
ATOM 773 C C . ALA A 1 98 ? 20.575 25.403 11.794 1.00 37.50 98 ALA A C 1
ATOM 775 O O . ALA A 1 98 ? 19.675 25.629 12.605 1.00 37.50 98 ALA A O 1
ATOM 776 N N . SER A 1 99 ? 21.869 25.324 12.086 1.00 37.03 99 SER A N 1
ATOM 777 C CA . SER A 1 99 ? 22.532 25.886 13.259 1.00 37.03 99 SER A CA 1
ATOM 778 C C . SER A 1 99 ? 22.388 27.403 13.311 1.00 37.03 99 SER A C 1
ATOM 780 O O . SER A 1 99 ? 22.305 28.013 12.218 1.00 37.03 99 SER A O 1
#

Foldseek 3Di:
DPDPDDDPVVVVVLVVVLVVDVLSVLVVVLVVVVVVLQVVLVLVCLVVSLVSLVVSPDVVSPVVSVVCVVVVVVNSCSSHDDDDDDDPPPPPPPDDPDD